Protein AF-A0A7D9HVE3-F1 (afdb_monomer_lite)

Structure (mmCIF, N/CA/C/O backbone):
data_AF-A0A7D9HVE3-F1
#
_entry.id   AF-A0A7D9HVE3-F1
#
loop_
_atom_site.group_PDB
_atom_site.id
_atom_site.type_symbol
_atom_site.label_atom_id
_atom_site.label_alt_id
_atom_site.label_comp_id
_atom_site.label_asym_id
_atom_site.label_entity_id
_atom_site.label_seq_id
_atom_site.pdbx_PDB_ins_code
_atom_site.Cartn_x
_atom_site.Cartn_y
_atom_site.Cartn_z
_atom_site.occupancy
_atom_site.B_iso_or_equiv
_atom_site.auth_seq_id
_atom_site.auth_comp_id
_atom_site.auth_asym_id
_atom_site.auth_atom_id
_atom_site.pdbx_PDB_model_num
ATOM 1 N N . SER A 1 1 ? 23.633 24.241 -9.339 1.00 40.38 1 SER A N 1
ATOM 2 C CA . SER A 1 1 ? 22.193 24.049 -9.604 1.00 40.38 1 SER A CA 1
ATOM 3 C C . SER A 1 1 ? 21.570 23.341 -8.409 1.00 40.38 1 SER A C 1
ATOM 5 O O . SER A 1 1 ? 22.283 22.633 -7.703 1.00 40.38 1 SER A O 1
ATOM 7 N N . LEU A 1 2 ? 20.267 23.513 -8.167 1.00 40.97 2 LEU A N 1
ATOM 8 C CA . LEU A 1 2 ? 19.549 22.859 -7.057 1.00 40.97 2 LEU A CA 1
ATOM 9 C C . LEU A 1 2 ? 19.616 21.315 -7.117 1.00 40.97 2 LEU A C 1
ATOM 11 O O . LEU A 1 2 ? 19.541 20.655 -6.088 1.00 40.97 2 LEU A O 1
ATOM 15 N N . SER A 1 3 ? 19.883 20.753 -8.302 1.00 50.06 3 SER A N 1
ATOM 16 C CA . SER A 1 3 ? 20.153 19.324 -8.520 1.00 50.06 3 SER A CA 1
ATOM 17 C C . SER A 1 3 ? 21.413 18.810 -7.796 1.00 50.06 3 SER A C 1
ATOM 19 O O . SER A 1 3 ? 21.421 17.674 -7.332 1.00 50.06 3 SER A O 1
ATOM 21 N N . TYR A 1 4 ? 22.449 19.639 -7.615 1.00 39.16 4 TYR A N 1
ATOM 22 C CA . TYR A 1 4 ? 23.687 19.229 -6.933 1.00 39.16 4 TYR A CA 1
ATOM 23 C C . TYR A 1 4 ? 23.552 19.232 -5.400 1.00 39.16 4 TYR A C 1
ATOM 25 O O . TYR A 1 4 ? 24.196 18.440 -4.718 1.00 39.16 4 TYR A O 1
ATOM 33 N N . ILE A 1 5 ? 22.677 20.083 -4.851 1.00 49.38 5 ILE A N 1
ATOM 34 C CA . ILE A 1 5 ? 22.422 20.160 -3.403 1.00 49.38 5 ILE A CA 1
ATOM 35 C C . ILE A 1 5 ? 21.618 18.937 -2.936 1.00 49.38 5 ILE A C 1
ATOM 37 O O . ILE A 1 5 ? 21.930 18.365 -1.894 1.00 49.38 5 ILE A O 1
ATOM 41 N N . PHE A 1 6 ? 20.654 18.477 -3.742 1.00 50.12 6 PHE A N 1
ATOM 42 C CA . PHE A 1 6 ? 19.855 17.289 -3.421 1.00 50.12 6 PHE A CA 1
ATOM 43 C C . PHE A 1 6 ? 20.688 15.995 -3.455 1.00 50.12 6 PHE A C 1
ATOM 45 O O . PHE A 1 6 ? 20.512 15.123 -2.608 1.00 50.12 6 PHE A O 1
ATOM 52 N N . TYR A 1 7 ? 21.662 15.900 -4.370 1.00 47.34 7 TYR A N 1
ATOM 53 C CA . TYR A 1 7 ? 22.584 14.759 -4.432 1.00 47.34 7 TYR A CA 1
ATOM 54 C C . TYR A 1 7 ? 23.611 14.755 -3.283 1.00 47.34 7 TYR A C 1
ATOM 56 O O . TYR A 1 7 ? 23.958 13.689 -2.778 1.00 47.34 7 TYR A O 1
ATOM 64 N N . LYS A 1 8 ? 24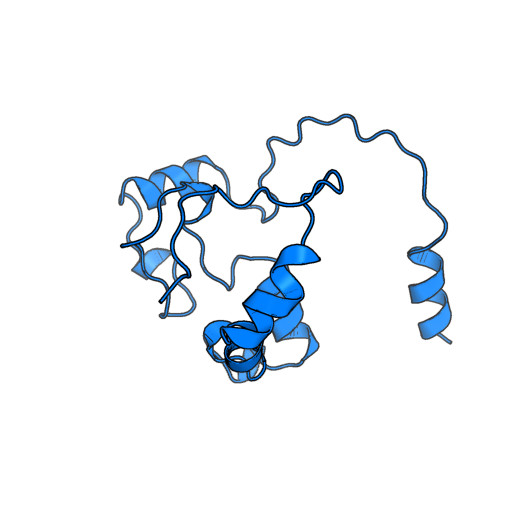.080 15.929 -2.823 1.00 38.88 8 LYS A N 1
ATOM 65 C CA . LYS A 1 8 ? 25.059 16.019 -1.720 1.00 38.88 8 LYS A CA 1
ATOM 66 C C . LYS A 1 8 ? 24.453 15.785 -0.331 1.00 38.88 8 LYS A C 1
ATOM 68 O O . LYS A 1 8 ? 25.142 15.234 0.521 1.00 38.88 8 LYS A O 1
ATOM 73 N N . LEU A 1 9 ? 23.181 16.127 -0.108 1.00 40.22 9 LEU A N 1
ATOM 74 C CA . LEU A 1 9 ? 22.498 15.838 1.166 1.00 40.22 9 LEU A CA 1
ATOM 75 C C . LEU A 1 9 ? 22.240 14.339 1.391 1.00 40.22 9 LEU A C 1
ATOM 77 O O . LEU A 1 9 ? 22.086 13.917 2.530 1.00 40.22 9 LEU A O 1
ATOM 81 N N . HIS A 1 10 ? 22.261 13.523 0.335 1.00 47.19 10 HIS A N 1
ATOM 82 C CA . HIS A 1 10 ? 22.128 12.068 0.446 1.00 47.19 10 HIS A CA 1
ATOM 83 C C . HIS A 1 10 ? 23.453 11.317 0.684 1.00 47.19 10 HIS A C 1
ATOM 85 O O . HIS A 1 10 ? 23.410 10.105 0.883 1.00 47.19 10 HIS A O 1
ATOM 91 N N . SER A 1 11 ? 24.618 11.986 0.672 1.00 43.91 11 SER A N 1
ATOM 92 C CA . SER A 1 11 ? 25.918 11.290 0.612 1.00 43.91 11 SER A CA 1
ATOM 93 C C . SER A 1 11 ? 26.848 11.456 1.823 1.00 43.91 11 SER A C 1
ATOM 95 O O . SER A 1 11 ? 27.785 10.667 1.924 1.00 43.91 11 SER A O 1
ATOM 97 N N . GLU A 1 12 ? 26.658 12.426 2.727 1.00 39.41 12 GLU A N 1
ATOM 98 C CA . GLU A 1 12 ? 27.693 12.752 3.738 1.00 39.41 12 GLU A CA 1
ATOM 99 C C . GLU A 1 12 ? 27.324 12.523 5.217 1.00 39.41 12 GLU A C 1
ATOM 101 O O . GLU A 1 12 ? 28.191 12.705 6.063 1.00 39.41 12 GLU A O 1
ATOM 106 N N . GLU A 1 13 ? 26.139 12.012 5.571 1.00 40.81 13 GLU A N 1
ATOM 107 C CA . GLU A 1 13 ? 25.827 11.696 6.982 1.00 40.81 13 GLU A CA 1
ATOM 108 C C . GLU A 1 13 ? 25.578 10.200 7.218 1.00 40.81 13 GLU A C 1
ATOM 110 O O . GLU A 1 13 ? 24.562 9.750 7.741 1.00 40.81 13 GLU A O 1
ATOM 115 N N . SER A 1 14 ? 26.576 9.399 6.834 1.00 51.50 14 SER A N 1
ATOM 116 C CA . SER A 1 14 ? 26.845 8.123 7.498 1.00 51.50 14 SER A CA 1
ATOM 117 C C . SER A 1 14 ? 27.562 8.401 8.815 1.00 51.50 14 SER A C 1
ATOM 119 O O . SER A 1 14 ? 28.748 8.710 8.799 1.00 51.50 14 SER A O 1
ATOM 121 N N . SER A 1 15 ? 26.854 8.275 9.940 1.00 49.59 15 SER A N 1
ATOM 122 C CA . SER A 1 15 ? 27.352 7.700 11.205 1.00 49.59 15 SER A CA 1
ATOM 123 C C . SER A 1 15 ? 26.526 8.199 12.392 1.00 49.59 15 SER A C 1
ATOM 125 O O . SER A 1 15 ? 26.945 9.063 13.158 1.00 49.59 15 SER A O 1
ATOM 127 N N . SER A 1 16 ? 25.388 7.560 12.633 1.00 34.53 16 SER A N 1
ATOM 128 C CA . SER A 1 16 ? 24.898 7.402 13.998 1.00 34.53 16 SER A CA 1
ATOM 129 C C . SER A 1 16 ? 24.341 5.993 14.149 1.00 34.53 16 SER A C 1
ATOM 131 O O . SER A 1 16 ? 23.604 5.489 13.302 1.00 34.53 16 SER A O 1
ATOM 133 N N . LYS A 1 17 ? 24.779 5.302 15.202 1.00 46.25 17 LYS A N 1
ATOM 134 C CA . LYS A 1 17 ? 24.193 4.033 15.621 1.00 46.25 17 LYS A CA 1
ATOM 135 C C . LYS A 1 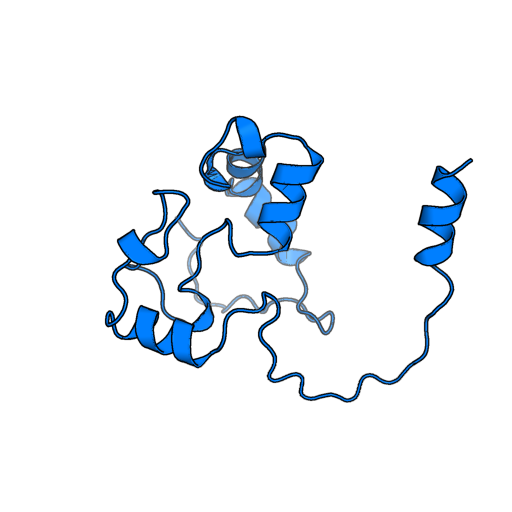17 ? 22.746 4.321 16.011 1.00 46.25 17 LYS A C 1
ATOM 137 O O . LYS A 1 17 ? 22.505 4.808 17.111 1.00 46.25 17 LYS A O 1
ATOM 142 N N . ILE A 1 18 ? 21.801 4.041 15.122 1.00 44.19 18 ILE A N 1
ATOM 143 C CA . ILE A 1 18 ? 20.388 4.015 15.489 1.00 44.19 18 ILE A CA 1
ATOM 144 C C . ILE A 1 18 ? 20.149 2.660 16.151 1.00 44.19 18 ILE A C 1
ATOM 146 O O . ILE A 1 18 ? 19.730 1.696 15.517 1.00 44.19 18 ILE A O 1
ATOM 150 N N . ASP A 1 19 ? 20.499 2.585 17.433 1.00 45.72 19 ASP A N 1
ATOM 151 C CA . ASP A 1 19 ? 19.914 1.601 18.330 1.00 45.72 19 ASP A CA 1
ATOM 152 C C . ASP A 1 19 ? 18.624 2.214 18.871 1.00 45.72 19 ASP A C 1
ATOM 154 O O . ASP A 1 19 ? 18.590 2.875 19.907 1.00 45.72 19 ASP A O 1
ATOM 158 N N . THR A 1 20 ? 17.553 2.057 18.104 1.00 36.97 20 THR A N 1
ATOM 159 C CA . THR A 1 20 ? 16.200 2.165 18.627 1.00 36.97 20 THR A CA 1
ATOM 160 C C . THR A 1 20 ? 15.423 0.978 18.097 1.00 36.97 20 THR A C 1
ATOM 162 O O . THR A 1 20 ? 15.194 0.816 16.898 1.00 36.97 20 THR A O 1
ATOM 165 N N . ARG A 1 21 ? 14.985 0.134 19.033 1.00 47.28 21 ARG A N 1
ATOM 166 C CA . ARG A 1 21 ? 13.745 -0.629 18.909 1.00 47.28 21 ARG A CA 1
ATOM 167 C C . ARG A 1 21 ? 12.638 0.375 18.578 1.00 47.28 21 ARG A C 1
ATOM 169 O O . ARG A 1 21 ? 11.995 0.908 19.474 1.00 47.28 21 ARG A O 1
ATOM 176 N N . SER A 1 22 ? 12.502 0.728 17.305 1.00 41.41 22 SER A N 1
ATOM 177 C CA . SER A 1 22 ? 11.445 1.611 16.838 1.00 41.41 22 SER A CA 1
ATOM 178 C C . SER A 1 22 ? 10.193 0.766 16.710 1.00 41.41 22 SER A C 1
ATOM 180 O O . SER A 1 22 ? 9.881 0.256 15.640 1.00 41.41 22 SER A O 1
ATOM 182 N N . ASP A 1 23 ? 9.490 0.641 17.828 1.00 45.78 23 ASP A N 1
ATOM 183 C CA . ASP A 1 23 ? 8.105 0.165 17.926 1.00 45.78 23 ASP A CA 1
ATOM 184 C C . ASP A 1 23 ? 7.102 1.183 17.324 1.00 45.78 23 ASP A C 1
ATOM 186 O O . ASP A 1 23 ? 5.902 1.149 17.569 1.00 45.78 23 ASP A O 1
ATOM 190 N N . GLY A 1 24 ? 7.608 2.156 16.555 1.00 48.12 24 GLY A N 1
ATOM 191 C CA . GLY A 1 24 ? 6.826 3.113 15.791 1.00 48.12 24 GLY A CA 1
ATOM 192 C C . GLY A 1 24 ? 6.544 2.569 14.399 1.00 48.12 24 GLY A C 1
ATOM 193 O O . GLY A 1 24 ? 7.467 2.260 13.640 1.00 48.12 24 GLY A O 1
ATOM 194 N N . ASP A 1 25 ? 5.261 2.473 14.066 1.00 61.09 25 ASP A N 1
ATOM 195 C CA . ASP A 1 25 ? 4.801 2.174 12.721 1.00 61.09 25 ASP A CA 1
ATOM 196 C C . ASP A 1 25 ? 5.467 3.095 11.683 1.00 61.09 25 ASP A C 1
ATOM 198 O O . ASP A 1 25 ? 5.429 4.320 11.791 1.00 61.09 25 ASP A O 1
ATOM 202 N N . THR A 1 26 ? 6.030 2.492 10.635 1.00 66.81 26 THR A N 1
ATOM 203 C CA . THR A 1 26 ? 6.751 3.176 9.549 1.00 66.81 26 THR A CA 1
ATOM 204 C C . THR A 1 26 ? 5.877 4.186 8.792 1.00 66.81 26 THR A C 1
ATOM 206 O O . THR A 1 26 ? 6.410 5.080 8.143 1.00 66.81 26 THR A O 1
ATOM 209 N N . ASN A 1 27 ? 4.548 4.078 8.893 1.00 76.62 27 ASN A N 1
ATOM 210 C CA . ASN A 1 27 ? 3.593 4.934 8.184 1.00 76.62 27 ASN A CA 1
ATOM 211 C C . ASN A 1 27 ? 2.670 5.749 9.109 1.00 76.62 27 ASN A C 1
ATOM 213 O O . ASN A 1 27 ? 1.690 6.321 8.641 1.00 76.62 27 ASN A O 1
ATOM 217 N N . GLY A 1 28 ? 2.971 5.821 10.410 1.00 81.94 28 GLY A N 1
ATOM 218 C CA . GLY A 1 28 ? 2.276 6.720 11.338 1.00 81.94 28 GLY A CA 1
ATOM 219 C C . GLY A 1 28 ? 0.848 6.318 11.737 1.00 81.94 28 GLY A C 1
ATOM 220 O O . GLY A 1 28 ? 0.155 7.134 12.342 1.00 81.94 28 GLY A O 1
ATOM 221 N N . ILE A 1 29 ? 0.402 5.089 11.447 1.00 89.56 29 ILE A N 1
ATOM 222 C CA . ILE A 1 29 ? -0.857 4.547 11.976 1.00 89.56 29 ILE A CA 1
ATOM 223 C C . ILE A 1 29 ? -0.565 3.873 13.325 1.00 89.56 29 ILE A C 1
ATOM 225 O O . ILE A 1 29 ? 0.282 2.980 13.394 1.00 89.56 29 ILE A O 1
ATOM 229 N N . PRO A 1 30 ? -1.258 4.249 14.414 1.00 90.56 30 PRO A N 1
ATOM 230 C CA . PRO A 1 30 ? -1.078 3.583 15.699 1.00 90.56 30 PRO A CA 1
ATOM 231 C C . PRO A 1 30 ? -1.377 2.075 15.597 1.00 90.56 30 PRO A C 1
ATOM 233 O O . PRO A 1 30 ? -2.394 1.714 14.997 1.00 90.56 30 PRO A O 1
ATOM 236 N N . PRO A 1 31 ? -0.571 1.190 16.220 1.00 90.56 31 PRO A N 1
ATOM 237 C CA . PRO A 1 31 ? -0.821 -0.254 16.209 1.00 90.56 31 PRO A CA 1
ATOM 238 C C . PRO A 1 31 ? -2.237 -0.630 16.663 1.00 90.56 31 PRO A C 1
ATOM 240 O O . PRO A 1 31 ? -2.879 -1.464 16.034 1.00 90.56 31 PRO A O 1
ATOM 243 N N . SER A 1 32 ? -2.773 0.072 17.666 1.00 93.25 32 SER A N 1
ATOM 244 C CA . SER A 1 32 ? -4.134 -0.138 18.172 1.00 93.25 32 SER A CA 1
ATOM 245 C C . SER A 1 32 ? -5.223 0.086 17.116 1.00 93.25 32 SER A C 1
ATOM 247 O O . SER A 1 32 ? -6.232 -0.610 17.112 1.00 93.25 32 SER A O 1
ATOM 249 N N . VAL A 1 33 ? -5.029 1.032 16.190 1.00 94.38 33 VAL A N 1
ATOM 250 C CA . VAL A 1 33 ? -5.983 1.280 15.095 1.00 94.38 33 VAL A CA 1
ATOM 251 C C . VAL A 1 33 ? -5.966 0.121 14.103 1.00 94.38 33 VAL A C 1
ATOM 253 O O . VAL A 1 33 ? -7.010 -0.266 13.585 1.00 94.38 33 VAL A O 1
ATOM 256 N N . LEU A 1 34 ? -4.791 -0.449 13.836 1.00 94.31 34 LEU A N 1
ATOM 257 C CA . LEU A 1 34 ? -4.660 -1.601 12.946 1.00 94.31 34 LEU A CA 1
ATOM 258 C C . LEU A 1 34 ? -5.263 -2.860 13.572 1.00 94.31 34 LEU A C 1
ATOM 260 O O . LEU A 1 34 ? -5.921 -3.611 12.861 1.00 94.31 34 LEU A O 1
ATOM 264 N N . GLU A 1 35 ? -5.108 -3.043 14.886 1.00 95.31 35 GLU A N 1
ATOM 265 C CA . GLU A 1 35 ? -5.777 -4.110 15.644 1.00 95.31 35 GLU A CA 1
ATOM 266 C C . GLU A 1 35 ? -7.305 -3.974 15.573 1.00 95.31 35 GLU A C 1
ATOM 268 O O . GLU A 1 35 ? -8.017 -4.937 15.304 1.00 95.31 35 GLU A O 1
ATOM 273 N N . GLU A 1 36 ? -7.838 -2.760 15.728 1.00 96.75 36 GLU A N 1
ATOM 274 C CA . GLU A 1 36 ? -9.276 -2.518 15.577 1.00 96.75 36 GLU A CA 1
ATOM 275 C C . GLU A 1 36 ? -9.786 -2.814 14.157 1.00 96.75 36 GLU A C 1
ATOM 277 O O . GLU A 1 36 ? -10.896 -3.330 13.998 1.00 96.75 36 GLU A O 1
ATOM 282 N N . ARG A 1 37 ? -8.992 -2.521 13.118 1.00 96.50 37 ARG A N 1
ATOM 283 C CA . ARG A 1 37 ? -9.316 -2.897 11.732 1.00 96.50 37 ARG A CA 1
ATOM 284 C C . ARG A 1 37 ? -9.251 -4.411 11.530 1.00 96.50 37 ARG A C 1
ATOM 286 O O . ARG A 1 37 ? -10.150 -4.950 10.888 1.00 96.50 37 ARG A O 1
ATOM 293 N N . SER A 1 38 ? -8.239 -5.087 12.082 1.00 96.19 38 SER A N 1
ATOM 294 C CA . SER A 1 38 ? -8.093 -6.544 11.961 1.00 96.19 38 SER A CA 1
ATOM 295 C C . SER A 1 38 ? -9.190 -7.310 12.687 1.00 96.19 38 SER A C 1
ATOM 297 O O . SER A 1 38 ? -9.657 -8.330 12.193 1.00 96.19 38 SER A O 1
ATOM 299 N N . ASP A 1 39 ? -9.665 -6.778 13.812 1.00 95.88 39 ASP A N 1
ATOM 300 C CA . ASP A 1 39 ? -10.799 -7.329 14.556 1.00 95.88 39 ASP A CA 1
ATOM 301 C C . ASP A 1 39 ? -12.156 -7.013 13.898 1.00 95.88 39 ASP A C 1
ATOM 303 O O . ASP A 1 39 ? -13.203 -7.443 14.384 1.00 95.88 39 ASP A O 1
ATOM 307 N N . GLY A 1 40 ? -12.171 -6.209 12.828 1.00 94.50 40 GLY A N 1
ATOM 308 C CA . GLY A 1 40 ? -13.389 -5.761 12.154 1.00 94.50 40 GLY A CA 1
ATOM 309 C C . GLY A 1 40 ? -14.196 -4.710 12.927 1.00 94.50 40 GLY A C 1
ATOM 310 O O . GLY A 1 40 ? -15.322 -4.403 12.535 1.00 94.50 40 GLY A O 1
ATOM 311 N N . ARG A 1 41 ? -13.640 -4.128 14.001 1.00 97.00 41 ARG A N 1
ATOM 312 C CA . ARG A 1 41 ? -14.275 -3.035 14.763 1.00 97.00 41 ARG A CA 1
ATOM 313 C C . ARG A 1 41 ? -14.386 -1.759 13.929 1.00 97.00 41 ARG A C 1
ATOM 315 O O . ARG A 1 41 ? -15.373 -1.037 14.055 1.00 97.00 41 ARG A O 1
ATOM 322 N N . ILE A 1 42 ? -13.411 -1.515 13.051 1.00 96.81 42 ILE A N 1
ATOM 323 C CA . ILE A 1 42 ? -13.467 -0.464 12.028 1.00 96.81 42 ILE A CA 1
ATOM 324 C C . ILE A 1 42 ? -13.666 -1.135 10.656 1.00 96.81 42 ILE A C 1
ATOM 326 O O . ILE A 1 42 ? -12.730 -1.757 10.144 1.00 96.81 42 ILE A O 1
ATOM 330 N N . PRO A 1 43 ? -14.852 -1.025 10.029 1.00 96.12 43 PRO A N 1
ATOM 331 C CA . PRO A 1 43 ? -15.125 -1.675 8.752 1.00 96.12 43 PRO A CA 1
ATOM 332 C C . PRO A 1 43 ? -14.308 -1.063 7.606 1.00 96.12 43 PRO A C 1
ATOM 334 O O . PRO A 1 43 ? -13.963 0.120 7.617 1.00 96.12 43 PRO A O 1
ATOM 337 N N . LEU A 1 44 ? -14.041 -1.877 6.580 1.00 96.31 44 LEU A N 1
ATOM 338 C CA . LEU A 1 44 ? -13.203 -1.541 5.421 1.00 96.31 44 LEU A CA 1
ATOM 339 C C . LEU A 1 44 ? -13.546 -0.192 4.772 1.00 96.31 44 LEU A C 1
ATOM 341 O O . LEU A 1 44 ? -12.658 0.593 4.452 1.00 96.31 44 LEU A O 1
ATOM 345 N N . ASN A 1 45 ? -14.833 0.102 4.607 1.00 96.06 45 ASN A N 1
ATOM 346 C CA . ASN A 1 45 ? -15.313 1.333 3.980 1.00 96.06 45 ASN A CA 1
ATOM 347 C C . ASN A 1 45 ? -15.005 2.614 4.779 1.00 96.06 45 ASN A C 1
ATOM 349 O O . ASN A 1 45 ? -15.081 3.698 4.209 1.00 96.06 45 ASN A O 1
ATOM 353 N N . GLN A 1 46 ? -14.671 2.512 6.070 1.00 96.38 46 GLN A N 1
ATOM 354 C CA . GLN A 1 46 ? -14.314 3.668 6.897 1.00 96.38 46 GLN A CA 1
ATOM 355 C C . GLN A 1 46 ? -12.841 4.062 6.772 1.00 96.38 46 GLN A C 1
ATOM 357 O O . GLN A 1 46 ? -12.509 5.221 7.006 1.00 96.38 46 GLN A O 1
ATOM 362 N N . TRP A 1 47 ? -11.958 3.130 6.405 1.00 95.69 47 TRP A N 1
ATOM 363 C CA . TRP A 1 47 ? -10.520 3.400 6.299 1.00 95.69 47 TRP A CA 1
ATOM 364 C C . TRP A 1 47 ? -9.956 3.243 4.883 1.00 95.69 47 TRP A C 1
ATOM 366 O O . TRP A 1 47 ? -8.893 3.779 4.568 1.00 95.69 47 TRP A O 1
ATOM 376 N N . CYS A 1 48 ? -10.653 2.546 3.988 1.00 97.12 48 CYS A N 1
ATOM 377 C CA . CYS A 1 48 ? -10.247 2.440 2.595 1.00 97.12 48 CYS A CA 1
ATOM 378 C C . CYS A 1 48 ? -10.621 3.706 1.813 1.00 97.12 48 CYS A C 1
ATOM 380 O O . CYS A 1 48 ? -11.750 3.868 1.354 1.00 97.12 48 CYS A O 1
ATOM 382 N N . SER A 1 49 ? -9.639 4.574 1.573 1.00 96.06 49 SER A N 1
ATOM 383 C CA . SER A 1 49 ? -9.830 5.752 0.714 1.00 96.06 49 SER A CA 1
ATOM 384 C C . SER A 1 49 ? -9.755 5.447 -0.789 1.00 96.06 49 SER A C 1
ATOM 386 O O . SER A 1 49 ? -10.270 6.221 -1.587 1.00 96.06 49 SER A O 1
ATOM 388 N N . CYS A 1 50 ? -9.114 4.346 -1.205 1.00 96.12 50 CYS A N 1
ATOM 389 C CA . CYS A 1 50 ? -8.903 4.039 -2.629 1.00 96.12 50 CYS A CA 1
ATOM 390 C C . CYS A 1 50 ? -10.055 3.266 -3.291 1.00 96.12 50 CYS A C 1
ATOM 392 O O . CYS A 1 50 ? -10.069 3.153 -4.516 1.00 96.12 50 CYS A O 1
ATOM 394 N N . GLN A 1 51 ? -10.995 2.742 -2.491 1.00 95.38 51 GLN A N 1
ATOM 395 C CA . GLN A 1 51 ? -12.129 1.901 -2.908 1.00 95.38 51 GLN A CA 1
ATOM 396 C C . GLN A 1 51 ? -11.747 0.558 -3.563 1.00 95.38 51 GLN A C 1
ATOM 398 O O . GLN A 1 51 ? -12.587 -0.087 -4.185 1.00 95.38 51 GLN A O 1
ATOM 403 N 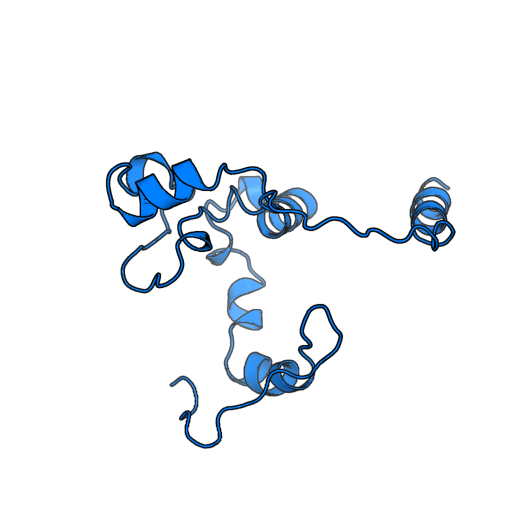N . CYS A 1 52 ? -10.490 0.119 -3.434 1.00 96.06 52 CYS A N 1
ATOM 404 C CA . CYS A 1 52 ? -9.999 -1.129 -4.036 1.00 96.06 52 CYS A CA 1
ATOM 405 C C . CYS A 1 52 ? -9.353 -2.093 -3.028 1.00 96.06 52 CYS A C 1
ATOM 407 O O . CYS A 1 52 ? -8.815 -3.118 -3.438 1.00 96.06 52 CYS A O 1
ATOM 409 N N . CYS A 1 53 ? -9.350 -1.771 -1.730 1.00 96.88 53 CYS A N 1
ATOM 410 C CA . CYS A 1 53 ? -8.828 -2.684 -0.712 1.00 96.88 53 CYS A CA 1
ATOM 411 C C . CYS A 1 53 ? -9.776 -3.871 -0.499 1.00 96.88 53 CYS A C 1
ATOM 413 O O . CYS A 1 53 ? -10.977 -3.769 -0.735 1.00 96.88 53 CYS A O 1
ATOM 415 N N . GLN A 1 54 ? -9.208 -4.972 -0.019 1.00 95.88 54 GLN A N 1
ATOM 416 C CA . GLN A 1 54 ? -9.867 -6.237 0.296 1.00 95.88 54 GLN A CA 1
ATOM 417 C C . GLN A 1 54 ? -9.220 -6.809 1.561 1.00 95.88 54 GLN A C 1
ATOM 419 O O . GLN A 1 54 ? -8.051 -6.519 1.828 1.00 95.88 54 GLN A O 1
ATOM 424 N N . THR A 1 55 ? -9.974 -7.568 2.355 1.00 95.88 55 THR A N 1
ATOM 425 C CA . THR A 1 55 ? -9.513 -8.087 3.660 1.00 95.88 55 THR A CA 1
ATOM 426 C C . THR A 1 55 ? -9.405 -9.609 3.701 1.00 95.88 55 THR A C 1
ATOM 428 O O . THR A 1 55 ? -8.897 -10.156 4.669 1.00 95.88 55 THR A O 1
ATOM 431 N N . GLU A 1 56 ? -9.863 -10.305 2.660 1.00 94.06 56 GLU A N 1
ATOM 432 C CA . GLU A 1 56 ? -10.025 -11.763 2.626 1.00 94.06 56 GLU A CA 1
ATOM 433 C C . GLU A 1 56 ? -8.699 -12.529 2.723 1.00 94.06 56 GLU A C 1
ATOM 435 O O . GLU A 1 56 ? -8.679 -13.653 3.217 1.00 94.06 56 GLU A O 1
ATOM 440 N N . LEU A 1 57 ? -7.606 -11.930 2.241 1.00 93.06 57 LEU A N 1
ATOM 441 C CA . LEU A 1 57 ? -6.274 -12.544 2.182 1.00 93.06 57 LEU A CA 1
ATOM 442 C C . LEU A 1 57 ? -5.257 -11.870 3.115 1.00 93.06 57 LEU A C 1
ATOM 444 O O . LEU A 1 57 ? -4.059 -12.084 2.953 1.00 93.06 57 LEU A O 1
ATOM 448 N N . LEU A 1 58 ? -5.716 -11.034 4.051 1.00 93.31 58 LEU A N 1
ATOM 449 C CA . LEU A 1 58 ? -4.834 -10.385 5.019 1.00 93.31 58 LEU A CA 1
ATOM 450 C C . LEU A 1 58 ? -4.618 -11.308 6.224 1.00 93.31 58 LEU A C 1
ATOM 452 O O . LEU A 1 58 ? -5.575 -11.725 6.876 1.00 93.31 58 LEU A O 1
ATOM 456 N N . GLU A 1 59 ? -3.361 -11.603 6.540 1.00 89.31 59 GLU A N 1
ATOM 457 C CA . GLU A 1 59 ? -2.957 -12.441 7.676 1.00 89.31 59 GLU A CA 1
ATOM 458 C C . GLU A 1 59 ? -2.354 -11.603 8.813 1.00 89.31 59 GLU A C 1
ATOM 460 O O . GLU A 1 59 ? -2.484 -11.943 9.990 1.00 89.31 59 GLU A O 1
ATOM 465 N N . GLY A 1 60 ? -1.686 -10.497 8.479 1.00 90.81 60 GLY A N 1
ATOM 466 C CA . GLY A 1 60 ? -0.992 -9.647 9.439 1.00 90.81 60 GLY A CA 1
ATOM 467 C C . GLY A 1 60 ? -1.784 -8.395 9.804 1.00 90.81 60 GLY A C 1
ATOM 468 O O . GLY A 1 60 ? -2.261 -7.678 8.931 1.00 90.81 60 GLY A O 1
ATOM 469 N N . VAL A 1 61 ? -1.818 -8.040 11.094 1.00 92.56 61 VAL A N 1
ATOM 470 C CA . VAL A 1 61 ? -2.417 -6.778 11.588 1.00 92.56 61 VAL A CA 1
ATOM 471 C C . VAL A 1 61 ? -1.870 -5.558 10.833 1.00 92.56 61 VAL A C 1
ATOM 473 O O . VAL A 1 61 ? -2.600 -4.636 10.481 1.00 92.56 61 VAL A O 1
ATOM 476 N N . VAL A 1 62 ? -0.579 -5.580 10.494 1.00 91.31 62 VAL A N 1
ATOM 477 C CA . VAL A 1 62 ? 0.086 -4.5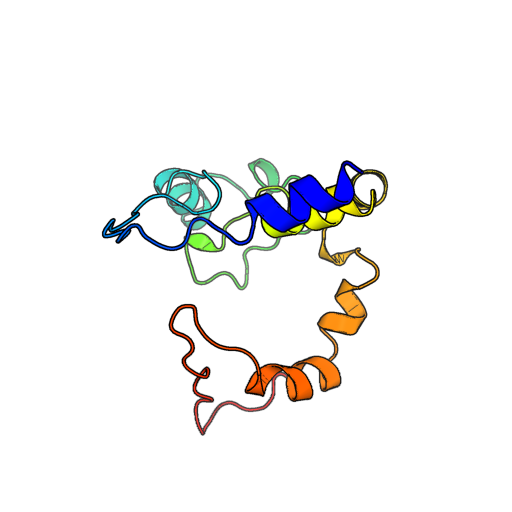02 9.748 1.00 91.31 62 VAL A CA 1
ATOM 478 C C . VAL A 1 62 ? -0.400 -4.338 8.304 1.00 91.31 62 VAL A C 1
ATOM 480 O O . VAL A 1 62 ? -0.084 -3.318 7.694 1.00 91.31 62 VAL A O 1
ATOM 483 N N . GLU A 1 63 ? -1.139 -5.303 7.755 1.00 93.19 63 GLU A N 1
ATOM 484 C CA . GLU A 1 63 ? -1.611 -5.306 6.367 1.00 93.19 63 GLU A CA 1
ATOM 485 C C . GLU A 1 63 ? -2.949 -4.572 6.185 1.00 93.19 63 GLU A C 1
ATOM 487 O O . GLU A 1 63 ? -3.305 -4.234 5.058 1.00 93.19 63 GLU A O 1
ATOM 492 N N . TYR A 1 64 ? -3.665 -4.260 7.274 1.00 95.31 64 TYR A N 1
ATOM 493 C CA . TYR A 1 64 ? -4.963 -3.567 7.271 1.00 95.31 64 TYR A CA 1
ATOM 494 C C . TYR A 1 64 ? -4.825 -2.062 6.968 1.00 95.31 64 TYR A C 1
ATOM 496 O O . TYR A 1 64 ? -5.142 -1.185 7.781 1.00 95.31 64 TYR A O 1
ATOM 504 N N . ARG A 1 65 ? -4.298 -1.757 5.777 1.00 94.56 65 ARG A N 1
ATOM 505 C CA . ARG A 1 65 ? -3.914 -0.416 5.325 1.00 94.56 65 ARG A CA 1
ATOM 506 C C . ARG A 1 65 ? -4.368 -0.133 3.911 1.00 94.56 65 ARG A C 1
ATOM 508 O O . ARG A 1 65 ? -4.338 -0.987 3.028 1.00 94.56 65 ARG A O 1
ATOM 515 N N . CYS A 1 66 ? -4.725 1.120 3.676 1.00 96.06 66 CYS A N 1
ATOM 516 C CA . CYS A 1 66 ? -4.992 1.618 2.340 1.00 96.06 66 CYS A CA 1
ATOM 517 C C . CYS A 1 66 ? -3.678 2.001 1.644 1.00 96.06 66 CYS A C 1
ATOM 519 O O . CYS A 1 66 ? -2.767 2.549 2.261 1.00 96.06 66 CYS A O 1
ATOM 521 N N . CYS A 1 67 ? -3.591 1.824 0.323 1.00 94.81 67 CYS A N 1
ATOM 522 C CA . CYS A 1 67 ? -2.429 2.272 -0.455 1.00 94.81 67 CYS A CA 1
ATOM 523 C C . CYS A 1 67 ? -2.169 3.788 -0.354 1.00 94.81 67 CYS A C 1
ATOM 525 O O . CYS A 1 67 ? -1.059 4.235 -0.615 1.00 94.81 67 CYS A O 1
ATOM 527 N N . LYS A 1 68 ? -3.179 4.583 0.025 1.00 93.38 68 LYS A N 1
ATOM 528 C CA . LYS A 1 68 ? -3.050 6.031 0.260 1.00 93.38 68 LYS A CA 1
ATOM 529 C C . LYS A 1 68 ? -2.478 6.368 1.648 1.00 93.38 68 LYS A C 1
ATOM 531 O O . LYS A 1 68 ? -2.077 7.503 1.860 1.00 93.38 68 LYS A O 1
ATOM 536 N N . GLU A 1 69 ? -2.416 5.401 2.564 1.00 94.12 69 GLU A N 1
ATOM 537 C CA . GLU A 1 69 ? -1.766 5.534 3.878 1.00 94.12 69 GLU A CA 1
ATOM 538 C C . GLU A 1 69 ? -0.305 5.047 3.850 1.00 94.12 69 GLU A C 1
ATOM 540 O O . GLU A 1 69 ? 0.463 5.286 4.776 1.00 94.12 69 GLU A O 1
ATOM 545 N N . MET A 1 70 ? 0.094 4.344 2.787 1.00 91.19 70 MET A N 1
ATOM 546 C CA . MET A 1 70 ? 1.442 3.807 2.630 1.00 91.19 70 MET A CA 1
ATOM 547 C C . MET A 1 70 ? 2.359 4.867 2.021 1.00 91.19 70 MET A C 1
ATOM 549 O O . MET A 1 70 ? 2.238 5.175 0.832 1.00 91.19 70 MET A O 1
ATOM 553 N N . THR A 1 71 ? 3.318 5.371 2.806 1.00 90.81 71 THR A N 1
ATOM 554 C CA . THR A 1 71 ? 4.244 6.439 2.385 1.00 90.81 71 THR A CA 1
ATOM 555 C C . THR A 1 71 ? 4.881 6.183 1.012 1.00 90.81 71 THR A C 1
ATOM 557 O O . THR A 1 71 ? 4.791 7.070 0.164 1.00 90.81 71 THR A O 1
ATOM 560 N N . PRO A 1 72 ? 5.442 4.989 0.713 1.00 89.69 72 PRO A N 1
ATOM 561 C CA . PRO A 1 72 ? 6.079 4.754 -0.585 1.00 89.69 72 PRO A CA 1
ATOM 562 C C . PRO A 1 72 ? 5.103 4.828 -1.767 1.00 89.69 72 PRO A C 1
ATOM 564 O O . PRO A 1 72 ? 5.423 5.413 -2.797 1.00 89.69 72 PRO A O 1
ATOM 567 N N . ALA A 1 73 ? 3.894 4.275 -1.621 1.00 91.81 73 ALA A N 1
ATOM 568 C CA . ALA A 1 73 ? 2.891 4.301 -2.684 1.00 91.81 73 ALA A CA 1
ATOM 569 C C . ALA A 1 73 ? 2.377 5.728 -2.924 1.00 91.81 73 ALA A C 1
ATOM 571 O O . ALA A 1 73 ? 2.223 6.147 -4.071 1.00 91.81 73 ALA A O 1
ATOM 572 N N . LEU A 1 74 ? 2.156 6.489 -1.847 1.00 91.94 74 LEU A N 1
ATOM 573 C CA . LEU A 1 74 ? 1.759 7.890 -1.934 1.00 91.94 74 LEU A CA 1
ATOM 574 C C . LEU A 1 74 ? 2.837 8.739 -2.618 1.00 91.94 74 LEU A C 1
ATOM 576 O O . LEU A 1 74 ? 2.505 9.570 -3.460 1.00 91.94 74 LEU A O 1
ATOM 580 N N . GLN A 1 75 ? 4.113 8.510 -2.297 1.00 93.69 75 GLN A N 1
ATOM 581 C CA . GLN A 1 75 ? 5.237 9.216 -2.911 1.00 93.69 75 GLN A CA 1
ATOM 582 C C . GLN A 1 75 ? 5.342 8.957 -4.413 1.00 93.69 75 GLN A C 1
ATOM 584 O O . GLN A 1 75 ? 5.489 9.926 -5.149 1.00 93.69 75 GLN A O 1
ATOM 589 N N . ILE A 1 76 ? 5.219 7.701 -4.863 1.00 93.56 76 ILE A N 1
ATOM 590 C CA . ILE A 1 76 ? 5.222 7.360 -6.297 1.00 93.56 76 ILE A CA 1
ATOM 591 C C . ILE A 1 76 ? 4.116 8.145 -7.009 1.00 93.56 76 ILE A C 1
ATOM 593 O O . ILE A 1 76 ? 4.418 9.002 -7.834 1.00 93.56 76 ILE A O 1
ATOM 597 N N . MET A 1 77 ? 2.863 7.976 -6.565 1.00 94.88 77 MET A N 1
ATOM 598 C CA . MET A 1 77 ? 1.713 8.618 -7.212 1.00 94.88 77 MET A CA 1
ATOM 599 C C . MET A 1 77 ? 1.765 10.153 -7.185 1.00 94.88 77 MET A C 1
ATOM 601 O O . MET A 1 77 ? 1.207 10.821 -8.054 1.00 94.88 77 MET A O 1
ATOM 605 N N . THR A 1 78 ? 2.367 10.735 -6.144 1.00 95.50 78 THR A N 1
ATOM 606 C CA . THR A 1 78 ? 2.520 12.193 -6.033 1.00 95.50 78 THR A CA 1
ATOM 607 C C . THR A 1 78 ? 3.621 12.698 -6.959 1.00 95.50 78 THR A C 1
ATOM 609 O O . THR A 1 78 ? 3.485 13.767 -7.546 1.00 95.50 78 THR A O 1
ATOM 612 N N . PHE A 1 79 ? 4.712 11.945 -7.088 1.00 95.56 79 PHE A N 1
ATOM 613 C CA . PHE A 1 79 ? 5.877 12.337 -7.871 1.00 95.56 79 PHE A CA 1
ATOM 614 C C . PHE A 1 79 ? 5.602 12.321 -9.379 1.00 95.56 79 PHE A C 1
ATOM 616 O O . PHE A 1 79 ? 5.989 13.256 -10.075 1.00 95.56 79 PHE A O 1
ATOM 623 N N . ASP A 1 80 ? 4.915 11.293 -9.878 1.00 95.75 80 ASP A N 1
ATOM 624 C CA . ASP A 1 80 ? 4.540 11.175 -11.296 1.00 95.75 80 ASP A CA 1
ATOM 625 C C . ASP A 1 80 ? 3.211 11.877 -11.648 1.00 95.75 80 ASP A C 1
ATOM 627 O O . ASP A 1 80 ? 2.822 11.942 -12.815 1.00 95.75 80 ASP A O 1
ATOM 631 N N . GLY A 1 81 ? 2.513 12.432 -10.649 1.00 96.19 81 GLY A N 1
ATOM 632 C CA . GLY A 1 81 ? 1.229 13.118 -10.812 1.00 96.19 81 GLY A CA 1
ATOM 633 C C . GLY A 1 81 ? 0.038 12.188 -11.075 1.00 96.19 81 GLY A C 1
ATOM 634 O O . GLY A 1 81 ? -1.078 12.664 -11.300 1.00 96.19 81 GLY A O 1
ATOM 635 N N . SER A 1 82 ? 0.220 10.866 -11.028 1.00 96.25 82 SER A N 1
ATOM 636 C CA . SER A 1 82 ? -0.870 9.903 -11.206 1.00 96.25 82 SER A CA 1
ATOM 637 C C . SER A 1 82 ? -1.914 9.995 -10.094 1.00 96.25 82 SER A C 1
ATOM 639 O O . SER A 1 82 ? -3.071 9.653 -10.331 1.00 96.25 82 SER A O 1
ATOM 641 N N . ILE A 1 83 ? -1.570 10.541 -8.920 1.00 95.50 83 ILE A N 1
ATOM 642 C CA . ILE A 1 83 ? -2.490 10.726 -7.786 1.00 95.50 83 ILE A CA 1
ATOM 643 C C . ILE A 1 83 ? -3.796 11.451 -8.154 1.00 95.50 83 ILE A C 1
ATOM 645 O O . ILE A 1 83 ? -4.818 11.192 -7.521 1.00 95.50 83 ILE A O 1
ATOM 649 N N . GLU A 1 84 ? -3.777 12.314 -9.175 1.00 95.69 84 GLU A N 1
ATOM 650 C CA . GLU A 1 84 ? -4.949 13.050 -9.672 1.00 95.69 84 GLU A CA 1
ATOM 651 C C . GLU A 1 84 ? -5.839 12.220 -10.613 1.00 95.69 84 GLU A C 1
ATOM 653 O O . GLU A 1 84 ? -7.009 12.542 -10.812 1.00 95.69 84 GLU A O 1
ATOM 658 N N . ARG A 1 85 ? -5.289 11.159 -11.215 1.00 96.69 85 ARG A N 1
ATOM 659 C CA . ARG A 1 85 ? -5.931 10.356 -12.269 1.00 96.69 85 ARG A CA 1
ATOM 660 C C . ARG A 1 85 ? -6.362 8.976 -11.787 1.00 96.69 85 ARG A C 1
ATOM 662 O O . ARG A 1 85 ? -7.334 8.440 -12.311 1.00 96.69 85 ARG A O 1
ATOM 669 N N . ILE A 1 86 ? -5.645 8.404 -10.819 1.00 96.44 86 ILE A N 1
ATOM 670 C CA . ILE A 1 86 ? -5.899 7.057 -10.300 1.00 96.44 86 ILE A CA 1
ATOM 671 C C . ILE A 1 86 ? -6.316 7.078 -8.829 1.00 96.44 86 ILE A C 1
ATOM 673 O O . ILE A 1 86 ? -5.746 7.776 -7.980 1.00 96.44 86 ILE A O 1
ATOM 677 N N . SER A 1 87 ? -7.305 6.248 -8.493 1.00 95.94 87 SER A N 1
ATOM 678 C CA . SER A 1 87 ? -7.782 6.116 -7.113 1.00 95.94 87 SER A CA 1
ATOM 679 C C . SER A 1 87 ? -6.919 5.153 -6.298 1.00 95.94 87 SER A C 1
ATOM 681 O O . SER A 1 87 ? -6.765 5.338 -5.089 1.00 95.94 87 SER A O 1
ATOM 683 N N . CYS A 1 88 ? -6.312 4.156 -6.948 1.00 96.56 88 CYS A N 1
ATOM 684 C CA . CYS A 1 88 ? -5.548 3.085 -6.317 1.00 96.56 88 CYS A CA 1
ATOM 685 C C . CYS A 1 88 ? -4.209 2.856 -7.026 1.00 96.56 88 CYS A C 1
ATOM 687 O O . CYS A 1 88 ? -4.142 2.931 -8.248 1.00 96.56 88 CYS A O 1
ATOM 689 N N . ILE A 1 89 ? -3.166 2.495 -6.272 1.00 95.81 89 ILE A N 1
ATOM 690 C CA . ILE A 1 89 ? -1.834 2.184 -6.822 1.00 95.81 89 ILE A CA 1
ATOM 691 C C . ILE A 1 89 ? -1.861 1.027 -7.833 1.00 95.81 89 ILE A C 1
ATOM 693 O O . ILE A 1 89 ? -1.024 0.966 -8.724 1.00 95.81 89 ILE A O 1
ATOM 697 N N . THR A 1 90 ? -2.845 0.129 -7.742 1.00 95.62 90 THR A N 1
ATOM 698 C CA . THR A 1 90 ? -2.996 -0.993 -8.679 1.00 95.62 90 THR A CA 1
ATOM 699 C C . THR A 1 90 ? -3.394 -0.557 -10.091 1.00 95.62 90 THR A C 1
ATOM 701 O O . THR A 1 90 ? -3.228 -1.319 -11.036 1.00 95.62 90 THR A O 1
ATOM 704 N N . GLN A 1 91 ? -3.905 0.668 -10.244 1.00 96.69 91 GLN A N 1
ATOM 705 C CA . GLN A 1 91 ? -4.242 1.274 -11.535 1.00 96.69 91 GLN A CA 1
ATOM 706 C C . GLN A 1 91 ? -3.044 2.001 -12.164 1.00 96.69 91 GLN A C 1
ATOM 708 O O . GLN A 1 91 ? -3.165 2.523 -13.270 1.00 96.69 91 GLN A O 1
ATOM 713 N N . HIS A 1 92 ? -1.909 2.077 -11.462 1.00 96.50 92 HIS A N 1
ATOM 714 C CA . HIS A 1 92 ? -0.691 2.673 -11.994 1.00 96.50 92 HIS A CA 1
ATOM 715 C C . HIS A 1 92 ? -0.194 1.875 -13.206 1.00 96.50 92 HIS A C 1
ATOM 717 O O . HIS A 1 92 ? -0.237 0.643 -13.195 1.00 96.50 92 HIS A O 1
ATOM 723 N N . GLU A 1 93 ? 0.308 2.559 -14.236 1.00 95.25 93 GLU A N 1
ATOM 724 C CA . GLU A 1 93 ? 0.724 1.916 -15.492 1.00 95.25 93 GLU A CA 1
ATOM 725 C C . GLU A 1 93 ? 1.829 0.868 -15.290 1.00 95.25 93 GLU A C 1
ATOM 727 O O . GLU A 1 93 ? 1.811 -0.186 -15.927 1.00 95.25 93 GLU A O 1
ATOM 732 N N . ASP A 1 94 ? 2.715 1.096 -14.318 1.00 93.62 94 ASP A N 1
ATOM 733 C CA . ASP A 1 94 ? 3.785 0.157 -13.967 1.00 93.62 94 ASP A CA 1
ATOM 734 C C . ASP A 1 94 ? 3.325 -1.038 -13.118 1.00 93.62 94 ASP A C 1
ATOM 736 O O . ASP A 1 94 ? 4.043 -2.036 -13.031 1.00 93.62 94 ASP A O 1
ATOM 740 N N . PHE A 1 95 ? 2.135 -0.998 -12.504 1.00 94.31 95 PHE A N 1
ATOM 741 C CA . PHE A 1 95 ? 1.697 -2.067 -11.598 1.00 94.31 95 PHE A CA 1
ATOM 742 C C . PHE A 1 95 ? 1.567 -3.416 -12.322 1.00 94.31 95 PHE A C 1
ATOM 744 O O . PHE A 1 95 ? 2.061 -4.439 -11.840 1.00 94.31 95 PHE A O 1
ATOM 751 N N . GLY A 1 96 ? 0.946 -3.426 -13.505 1.00 94.56 96 GLY A N 1
ATOM 752 C CA . GLY A 1 96 ? 0.777 -4.634 -14.319 1.00 94.56 96 GLY A CA 1
ATOM 753 C C . GLY A 1 96 ? 2.113 -5.263 -14.741 1.00 94.56 96 GLY A C 1
ATOM 754 O O . GLY A 1 96 ? 2.354 -6.434 -14.440 1.00 94.56 96 GLY A O 1
ATOM 755 N N . PRO A 1 97 ? 3.021 -4.508 -15.386 1.00 94.38 97 PRO A N 1
ATOM 756 C CA . PRO A 1 97 ? 4.356 -4.995 -15.722 1.00 94.38 97 PRO A CA 1
ATOM 757 C C . PRO A 1 97 ? 5.155 -5.492 -14.508 1.00 94.38 97 PRO A C 1
ATOM 759 O O . PRO A 1 97 ? 5.763 -6.559 -14.580 1.00 94.38 97 PRO A O 1
ATOM 762 N N . MET A 1 98 ? 5.130 -4.774 -13.378 1.00 90.62 98 MET A N 1
ATOM 763 C CA . MET A 1 98 ? 5.884 -5.151 -12.172 1.00 90.62 98 MET A CA 1
ATOM 764 C C . MET A 1 98 ? 5.373 -6.432 -11.503 1.00 90.62 98 MET A C 1
ATOM 766 O O . MET A 1 98 ? 6.155 -7.157 -10.888 1.00 90.62 98 MET A O 1
ATOM 770 N N . THR A 1 99 ? 4.077 -6.721 -11.617 1.00 91.38 99 THR A N 1
ATOM 771 C CA . THR A 1 99 ? 3.452 -7.923 -11.038 1.00 91.38 99 THR A CA 1
ATOM 772 C C . THR A 1 99 ? 3.444 -9.114 -11.995 1.00 91.38 99 THR A C 1
ATOM 774 O O . THR A 1 99 ? 3.057 -10.218 -11.612 1.00 91.38 99 THR A O 1
ATOM 777 N N . HIS A 1 100 ? 3.920 -8.934 -13.229 1.00 92.88 100 HIS A N 1
ATOM 778 C CA . HIS A 1 100 ? 3.985 -10.005 -14.211 1.00 92.88 100 HIS A CA 1
ATOM 779 C C . HIS A 1 100 ? 4.912 -11.140 -13.746 1.00 92.88 100 HIS A C 1
ATOM 781 O O . HIS A 1 100 ? 6.051 -10.908 -13.331 1.00 92.88 100 HIS A O 1
ATOM 787 N N . ARG A 1 101 ? 4.464 -12.396 -13.894 1.00 92.38 101 ARG A N 1
ATOM 788 C CA . ARG A 1 101 ? 5.173 -13.585 -13.381 1.00 92.38 101 ARG A CA 1
ATOM 789 C C . ARG A 1 101 ? 6.643 -13.637 -13.797 1.00 92.38 101 ARG A C 1
ATOM 791 O O . ARG A 1 101 ? 7.509 -13.825 -12.953 1.00 92.38 101 ARG A O 1
ATOM 798 N N . ALA A 1 102 ? 6.928 -13.413 -15.081 1.00 92.88 102 ALA A N 1
ATOM 799 C CA . ALA A 1 102 ? 8.298 -13.438 -15.599 1.00 92.88 102 ALA A CA 1
ATOM 800 C C . ALA A 1 102 ? 9.195 -12.353 -14.970 1.00 92.88 102 ALA A C 1
ATOM 802 O O . ALA A 1 102 ? 10.382 -12.585 -14.747 1.00 92.88 102 ALA A O 1
ATOM 803 N N . VAL A 1 103 ? 8.637 -11.178 -14.653 1.00 92.12 103 VAL A N 1
ATOM 804 C CA . VAL A 1 103 ? 9.377 -10.116 -13.958 1.00 92.12 103 VAL A CA 1
ATOM 805 C C . VAL A 1 103 ? 9.688 -10.573 -12.537 1.00 92.12 103 VAL A C 1
ATOM 807 O O . VAL A 1 103 ? 10.853 -10.564 -12.149 1.00 92.12 103 VAL A O 1
ATOM 810 N N . LEU A 1 104 ? 8.690 -11.072 -11.801 1.00 89.75 104 LEU A N 1
ATOM 811 C CA . LEU A 1 104 ? 8.856 -11.581 -10.434 1.00 89.75 104 LEU A CA 1
ATOM 812 C C . LEU A 1 104 ? 9.844 -12.756 -10.338 1.00 89.75 104 LEU A C 1
ATOM 814 O O . LEU A 1 104 ? 10.649 -12.810 -9.408 1.00 89.75 104 LEU A O 1
ATOM 818 N N . GLU A 1 105 ? 9.833 -13.676 -11.304 1.00 88.62 105 GLU A N 1
ATOM 819 C CA . GLU A 1 105 ? 10.780 -14.796 -11.377 1.00 88.62 105 GLU A CA 1
ATOM 820 C C . GLU A 1 105 ? 12.229 -14.312 -11.536 1.00 88.62 105 GLU A C 1
ATOM 822 O O . GLU A 1 105 ? 13.124 -14.852 -10.878 1.00 88.62 105 GLU A O 1
ATOM 827 N N . ASN A 1 106 ? 12.439 -13.267 -12.345 1.00 89.56 106 ASN A N 1
ATOM 828 C CA . ASN A 1 106 ? 13.751 -12.679 -12.606 1.00 89.56 106 ASN A CA 1
ATOM 829 C C . ASN A 1 106 ? 14.253 -11.801 -11.452 1.00 89.56 106 ASN A C 1
ATOM 831 O O . ASN A 1 106 ? 15.429 -11.873 -11.095 1.00 89.56 106 ASN A O 1
ATOM 835 N N . VAL A 1 107 ? 13.385 -10.979 -10.849 1.00 88.94 107 VAL A N 1
ATOM 836 C CA . VAL A 1 107 ? 13.786 -10.049 -9.775 1.00 88.94 107 VAL A CA 1
ATOM 837 C C . VAL A 1 107 ? 13.794 -10.704 -8.397 1.00 88.94 107 VAL A C 1
ATOM 839 O O . VAL A 1 107 ? 14.572 -10.300 -7.538 1.00 88.94 107 VAL A O 1
ATOM 842 N N . GLY A 1 108 ? 12.986 -11.744 -8.172 1.00 86.88 108 GLY A N 1
ATOM 843 C CA . GLY A 1 108 ? 12.860 -12.418 -6.878 1.00 86.88 108 GLY A CA 1
ATOM 844 C C . GLY A 1 108 ? 14.196 -12.849 -6.244 1.00 86.88 108 GLY A C 1
ATOM 845 O O . GLY A 1 108 ? 14.389 -12.601 -5.056 1.00 86.88 108 GLY A O 1
ATOM 846 N N . PRO A 1 109 ? 15.152 -13.445 -6.989 1.00 88.00 109 PRO A N 1
ATOM 847 C CA . PRO A 1 109 ? 16.489 -13.771 -6.472 1.00 88.00 109 PRO A CA 1
ATOM 848 C C . PRO A 1 109 ? 17.334 -12.554 -6.047 1.00 88.00 109 PRO A C 1
ATOM 850 O O . PRO A 1 109 ? 18.243 -12.683 -5.215 1.00 88.00 109 PRO A O 1
ATOM 853 N N . LEU A 1 110 ? 17.052 -11.381 -6.620 1.00 88.75 110 LEU A N 1
ATOM 854 C CA . LEU A 1 110 ? 17.752 -10.129 -6.332 1.00 88.75 110 LEU A CA 1
ATOM 855 C C . LEU A 1 110 ? 17.220 -9.455 -5.062 1.00 88.75 110 LEU A C 1
ATOM 857 O O . LEU A 1 110 ? 17.975 -8.741 -4.405 1.00 88.75 110 LEU A O 1
ATOM 861 N N . LEU A 1 111 ? 15.965 -9.717 -4.682 1.00 88.44 111 LEU A N 1
ATOM 862 C CA . LEU A 1 111 ? 15.355 -9.149 -3.481 1.00 88.44 111 LEU A CA 1
ATOM 863 C C . LEU A 1 111 ? 16.078 -9.622 -2.213 1.00 88.44 111 LEU A C 1
ATOM 865 O O . LEU A 1 111 ? 16.332 -10.817 -2.016 1.00 88.44 111 LEU A O 1
ATOM 869 N N . LYS A 1 112 ? 16.389 -8.664 -1.338 1.00 87.12 112 LYS A N 1
ATOM 870 C CA . LYS A 1 112 ? 17.022 -8.879 -0.034 1.00 87.12 112 LYS A CA 1
ATOM 871 C C . LYS A 1 112 ? 16.154 -8.298 1.072 1.00 87.12 112 LYS A C 1
ATOM 873 O O . LYS A 1 112 ? 15.444 -7.319 0.851 1.00 87.12 112 LYS A O 1
ATOM 878 N N . ASP A 1 113 ? 16.240 -8.890 2.257 1.00 86.75 113 ASP A N 1
ATOM 879 C CA . ASP A 1 113 ? 15.677 -8.291 3.462 1.00 86.75 113 ASP A CA 1
ATOM 880 C C . ASP A 1 113 ? 16.451 -7.017 3.863 1.00 86.75 113 ASP A C 1
ATOM 882 O O . ASP A 1 113 ? 17.488 -6.675 3.286 1.00 86.75 113 ASP A O 1
ATOM 886 N N . ARG A 1 114 ? 15.969 -6.318 4.898 1.00 83.38 114 ARG A N 1
ATOM 887 C CA . ARG A 1 114 ? 16.620 -5.101 5.424 1.00 83.38 114 ARG A CA 1
ATOM 888 C C . ARG A 1 114 ? 18.050 -5.339 5.930 1.00 83.38 114 ARG A C 1
ATOM 890 O O .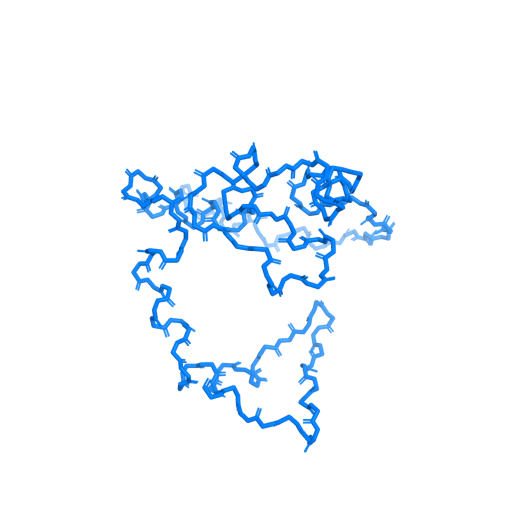 ARG A 1 114 ? 18.806 -4.385 6.060 1.00 83.38 114 ARG A O 1
ATOM 897 N N . ASN A 1 115 ? 18.422 -6.590 6.202 1.00 91.19 115 ASN A N 1
ATOM 898 C CA . ASN A 1 115 ? 19.755 -6.999 6.640 1.00 91.19 115 ASN A CA 1
ATOM 899 C C . ASN A 1 115 ? 20.630 -7.491 5.469 1.00 91.19 115 ASN A C 1
ATOM 901 O O . ASN A 1 115 ? 21.701 -8.053 5.701 1.00 91.19 115 ASN A O 1
ATOM 905 N N . GLY A 1 116 ? 20.174 -7.343 4.219 1.00 89.00 116 GLY A N 1
ATOM 906 C CA . GLY A 1 116 ? 20.880 -7.797 3.021 1.00 89.00 116 GLY A CA 1
ATOM 907 C C . GLY A 1 116 ? 20.812 -9.308 2.770 1.00 89.00 116 GLY A C 1
ATOM 908 O O . GLY A 1 116 ? 21.487 -9.812 1.871 1.00 89.00 116 GLY A O 1
ATOM 909 N N . ARG A 1 117 ? 20.012 -10.063 3.533 1.00 89.00 117 ARG A N 1
ATOM 910 C CA . ARG A 1 117 ? 19.880 -11.517 3.379 1.00 89.00 117 ARG A CA 1
ATOM 911 C C . ARG A 1 117 ? 18.908 -11.844 2.255 1.00 89.00 117 ARG A C 1
ATOM 913 O O . ARG A 1 117 ? 17.841 -11.249 2.140 1.00 89.00 117 ARG A O 1
ATOM 920 N N . SER A 1 118 ? 19.259 -12.832 1.436 1.00 86.88 118 SER A N 1
ATOM 921 C CA . SER A 1 118 ? 18.349 -13.362 0.417 1.00 86.88 118 SER A CA 1
ATOM 922 C C . SER A 1 118 ? 17.113 -13.980 1.069 1.00 86.88 118 SER A C 1
ATOM 924 O O . SER A 1 118 ? 17.242 -14.760 2.016 1.00 86.88 118 SER A O 1
ATOM 926 N N . TYR A 1 119 ? 15.930 -13.708 0.517 1.00 82.81 119 TYR A N 1
ATOM 927 C CA . TYR A 1 119 ? 14.718 -14.419 0.917 1.00 82.81 119 TYR A CA 1
ATOM 928 C C . TYR A 1 119 ? 14.856 -15.911 0.594 1.00 82.81 119 TYR A C 1
ATOM 930 O O . TYR A 1 119 ? 15.163 -16.306 -0.534 1.00 82.81 119 TYR A O 1
ATOM 938 N N . ARG A 1 120 ? 14.659 -16.765 1.603 1.00 72.94 120 ARG A N 1
ATOM 939 C CA . ARG A 1 120 ? 14.776 -18.215 1.439 1.00 72.94 120 ARG A CA 1
ATOM 940 C C . ARG A 1 120 ? 13.513 -18.746 0.770 1.00 72.94 120 ARG A C 1
ATOM 942 O O . ARG A 1 120 ? 12.447 -18.737 1.379 1.00 72.94 120 ARG A O 1
ATOM 949 N N . ARG A 1 121 ? 13.641 -19.271 -0.451 1.00 66.81 121 ARG A N 1
ATOM 950 C CA . ARG A 1 121 ? 12.572 -20.072 -1.062 1.00 66.81 121 ARG A CA 1
ATOM 951 C C . ARG A 1 121 ? 12.374 -21.323 -0.206 1.00 66.81 121 ARG A C 1
ATOM 953 O O . ARG A 1 121 ? 13.334 -22.060 0.034 1.00 66.81 121 ARG A O 1
ATOM 960 N N . ARG A 1 122 ? 11.158 -21.556 0.293 1.00 62.53 122 ARG A N 1
ATOM 961 C CA . ARG A 1 122 ? 10.826 -22.852 0.898 1.00 62.53 122 ARG A CA 1
ATOM 962 C C . ARG A 1 122 ? 10.878 -23.888 -0.223 1.00 62.53 122 ARG A C 1
ATOM 964 O O . ARG A 1 122 ? 10.263 -23.687 -1.263 1.00 62.53 122 ARG A O 1
ATOM 971 N N . THR A 1 123 ? 11.607 -24.980 -0.014 1.00 52.91 123 THR A N 1
ATOM 972 C CA . THR A 1 123 ? 11.882 -26.026 -1.019 1.00 52.91 123 THR A CA 1
ATOM 973 C C . THR A 1 123 ? 10.619 -26.722 -1.561 1.00 52.91 123 THR A C 1
ATOM 975 O O . THR A 1 123 ? 10.715 -27.527 -2.478 1.00 52.91 123 THR A O 1
ATOM 978 N N . SER A 1 124 ? 9.446 -26.422 -0.999 1.00 56.44 124 SER A N 1
ATOM 979 C CA . SER A 1 124 ? 8.157 -27.064 -1.265 1.00 56.44 124 SER A CA 1
ATOM 980 C C . SER A 1 124 ? 7.023 -26.095 -1.640 1.00 56.44 124 SER A C 1
ATOM 982 O O . SER A 1 124 ? 5.875 -26.523 -1.710 1.00 56.44 124 SER A O 1
ATOM 984 N N . GLN A 1 125 ? 7.298 -24.809 -1.893 1.00 53.03 125 GLN A N 1
ATOM 985 C CA . GLN A 1 125 ? 6.284 -23.912 -2.464 1.00 53.03 125 GLN A CA 1
ATOM 986 C C . GLN A 1 125 ? 6.235 -24.086 -3.986 1.00 53.03 125 GLN A C 1
ATOM 988 O O . GLN A 1 125 ? 7.240 -23.887 -4.672 1.00 53.03 125 GLN A O 1
ATOM 993 N N . SER A 1 126 ? 5.068 -24.472 -4.509 1.00 52.50 126 SER A N 1
ATOM 994 C CA . SER A 1 126 ? 4.774 -24.373 -5.938 1.00 52.50 126 SER A CA 1
ATOM 995 C C . SER A 1 126 ? 4.844 -22.909 -6.368 1.00 52.50 126 SER A C 1
ATOM 997 O O . SER A 1 126 ? 4.553 -22.013 -5.575 1.00 52.50 126 SER A O 1
ATOM 999 N N . LEU A 1 127 ? 5.240 -22.669 -7.621 1.00 51.59 127 LEU A N 1
ATOM 1000 C CA . LEU A 1 127 ? 5.121 -21.353 -8.250 1.00 51.59 127 LEU A CA 1
ATOM 1001 C C . LEU A 1 127 ? 3.722 -20.788 -7.979 1.00 51.59 127 LEU A C 1
ATOM 1003 O O . LEU A 1 127 ? 2.746 -21.531 -8.095 1.00 51.59 127 LEU A O 1
ATOM 1007 N N . ASN A 1 128 ? 3.641 -19.502 -7.622 1.00 48.53 128 ASN A N 1
ATOM 1008 C CA . ASN A 1 128 ? 2.369 -18.784 -7.616 1.00 48.53 128 ASN A CA 1
ATOM 1009 C C . ASN A 1 128 ? 1.790 -18.924 -9.033 1.00 48.53 128 ASN A C 1
ATOM 1011 O O . ASN A 1 128 ? 2.396 -18.428 -9.989 1.00 48.53 128 ASN A O 1
ATOM 1015 N N . GLN A 1 129 ? 0.726 -19.721 -9.162 1.00 35.66 129 GLN A N 1
ATOM 1016 C CA . GLN A 1 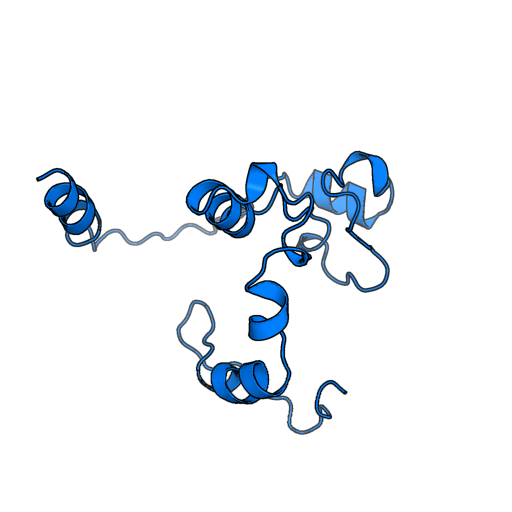129 ? -0.003 -19.898 -10.416 1.00 35.66 129 GLN A CA 1
ATOM 1017 C C . GLN A 1 129 ? -0.828 -18.657 -10.716 1.00 35.66 129 GLN A C 1
ATOM 1019 O O . GLN A 1 129 ? -1.406 -18.099 -9.758 1.00 35.66 129 GLN A O 1
#

pLDDT: mean 80.49, std 20.82, range [34.53, 97.12]

Radius of gyration: 18.39 Å; chains: 1; bounding box: 43×51×35 Å

Foldseek 3Di:
DVVVVVVVVVPPDPDDPPPDPCPADPLRDDLVVLVCVLVCVPPLVNAAQLVPDDDPPDDDSSVSHYLCSDVVSVCVCVVVVVVVVHSHSCPDPCNVVCPDLVNCVVCQQVDADPVRHRDDDDPPDDRPD

Secondary structure (DSSP, 8-state):
-HHHHHHHHTTS-----------S-TTS--HHHHHHHHTTSS-HHHH-SSS----TT--SGGG---TTT-HHHHHHHHHSSGGGT-SSGGGSTTHHHHH-HHHHHHHTTT-B-TTSPBP---TTPPP--

Organism: Paramuricea clavata (NCBI:txid317549)

Sequence (129 aa):
SLSYIFYKLHSEESSSKIDTRSDGDTNGIPPSVLEERSDGRIPLNQWCSCQCCQTELLEGVVEYRCCKEMTPALQIMTFDGSIERISCITQHEDFGPMTHRAVLENVGPLLKDRNGRSYRRRTSQSLNQ